Protein 3T90 (pdb70)

Foldseek 3Di:
DDKDKDFDDLVLVVQCPLVQLVVVHDDPDQDSVNSVVVVVVQVVCPLQKTKMFMADPVSRHTFWIKIWGWDFDPPPVRAIEIEIDSTGGHPVCPPVCVSLVRVVVSVVSCVVVRHPYYDYDDDPVCQVVVVVSVDDDDDHDDDDDPD

Secondary structure (DSSP, 8-state):
--EEEEE--GGGGGTTHHHHHTTTS------HHHHHHHHHHHHTTGGGEEEEEEEETTTTEEEEEEEEEEEE-SHHHH-EEEEEEEEEE-GGGTTSSHHHHHHHHHHHHHHHTT-SEEE----GGGHHHHHTTT-------------

CATH classification: 3.40.630.30

B-factor: mean 16.89, std 9.44, range [5.67, 59.06]

Sequence (147 aa):
ETFKIRKLEISDKRKGFIELLGQLTVVTGSVTDEEFDRRFEEEIRSYGDDHVICVIEEETSGKIAATGSSVMIEKKFLRNCGKAGHIEDVVVDSSRFRGKQQLGKKVVEFLMDHCKSSMGCYKVILDCSVENKVFYEKCGMSNKSIQMSKYFD

GO terms:
  GO:0005789 endoplasmic reticulum membrane (C, EXP)
  GO:0005783 endoplasmic reticulum (C, IDA)
  GO:0004343 glucosamine 6-phosphate N-acetyltransferase activity (F, IDA)
  GO:0006044 N-acetylglucosamine metabolic process (P, IDA)

Organism: Arabidopsis thaliana (NCBI:txid3702)

InterPro domains:
  IPR000182 GNAT domain [PF00583] (34-137)
  IPR000182 GNAT domain [PS51186] (5-149)
  IPR016181 Acyl-CoA N-acyltransferase [SSF55729] (2-149)
  IPR039143 Glucosamine 6-phosphate N-acetyltransferase-like [PTHR13355] (3-148)

Radius of gyration: 15.6 Å; Cα contacts (8 Å, |Δi|>4): 222; chains: 1; bounding box: 43×35×40 Å

Nearest PDB structures (foldseek):
  3t90-assembly1_A-2  TM=1.007E+00  e=2.249E-31  Arabidopsis thaliana
  4ag9-assembly1_B  TM=9.670E-01  e=2.121E-16  Caenorhabditis elegans
  2o28-assembly1_B  TM=9.529E-01  e=1.870E-16  Homo sapiens
  1i21-assembly1_B  TM=9.342E-01  e=1.648E-16  Saccharomyces cerevisiae
  3fb3-assembly1_A  TM=9.521E-01  e=2.731E-16  Trypanosoma brucei

Structure (mmCIF, N/CA/C/O backbone):
data_3T90
#
_entry.id   3T90
#
_cell.length_a   68.520
_cell.length_b   47.174
_cell.length_c   42.223
_cell.angle_alpha   90.00
_cell.angle_beta   100.74
_cell.angle_gamma   90.00
#
_symmetry.space_group_name_H-M   'C 1 2 1'
#
loop_
_entity.id
_entity.type
_entity.pdbx_description
1 polymer 'Glucose-6-phosphate acetyltransferase 1'
2 non-polymer '4-(2-HYDROXYETHYL)-1-PIPERAZINE ETHANESULFONIC ACID'
3 non-polymer 'SODIUM ION'
4 water water
#
loop_
_atom_site.group_PDB
_atom_site.id
_atom_site.type_symbol
_atom_site.label_atom_id
_atom_site.label_alt_id
_atom_site.label_comp_id
_atom_site.label_asym_id
_atom_site.label_entity_id
_atom_site.label_seq_id
_atom_site.pdbx_PDB_ins_code
_atom_site.Cartn_x
_atom_site.Cartn_y
_atom_site.Cartn_z
_atom_site.occupancy
_atom_site.B_iso_or_equiv
_atom_site.auth_seq_id
_atom_site.auth_comp_id
_atom_site.auth_asym_id
_atom_site.auth_atom_id
_atom_site.pdbx_PDB_model_num
ATOM 1 N N . GLU A 1 3 ? 9.060 -4.235 -6.811 1.00 31.08 3 GLU A N 1
ATOM 2 C CA . GLU A 1 3 ? 9.843 -3.602 -5.708 1.00 30.99 3 GLU A CA 1
ATOM 3 C C . GLU A 1 3 ? 11.221 -3.119 -6.139 1.00 29.33 3 GLU A C 1
ATOM 4 O O . GLU A 1 3 ? 11.940 -3.829 -6.834 1.00 31.06 3 GLU A O 1
ATOM 10 N N . THR A 1 4 ? 11.599 -1.935 -5.645 1.00 26.74 4 THR A N 1
ATOM 11 C CA . THR A 1 4 ? 12.805 -1.214 -5.963 1.00 27.44 4 THR A CA 1
ATOM 12 C C . THR A 1 4 ? 13.340 -0.672 -4.635 1.00 24.00 4 THR A C 1
ATOM 13 O O . THR A 1 4 ? 12.542 -0.264 -3.815 1.00 23.30 4 THR A O 1
ATOM 17 N N . PHE A 1 5 ? 14.658 -0.693 -4.480 1.00 21.88 5 PHE A N 1
ATOM 18 C CA . PHE A 1 5 ? 15.325 -0.413 -3.173 1.00 21.40 5 PHE A CA 1
ATOM 19 C C . PHE A 1 5 ? 16.340 0.697 -3.324 1.00 22.81 5 PHE A C 1
ATOM 20 O O . PHE A 1 5 ? 17.182 0.695 -4.255 1.00 26.00 5 PHE A O 1
ATOM 28 N N . LYS A 1 6 ? 16.270 1.669 -2.417 1.00 19.94 6 LYS A N 1
ATOM 29 C CA . LYS A 1 6 ? 17.220 2.771 -2.389 1.00 19.31 6 LYS A CA 1
ATOM 30 C C . LYS A 1 6 ? 17.983 2.779 -1.055 1.00 17.90 6 LYS A C 1
ATOM 31 O O . LYS A 1 6 ? 17.344 2.894 0.037 1.00 15.60 6 LYS A O 1
ATOM 37 N N . ILE A 1 7 ? 19.310 2.680 -1.145 1.00 15.95 7 ILE A N 1
ATOM 38 C CA . ILE A 1 7 ? 20.150 2.708 0.055 1.00 15.54 7 ILE A CA 1
ATOM 39 C C . ILE A 1 7 ? 20.635 4.138 0.337 1.00 15.67 7 ILE A C 1
ATOM 40 O O . ILE A 1 7 ? 21.022 4.865 -0.589 1.00 17.36 7 ILE A O 1
ATOM 45 N N . ARG A 1 8 ? 20.601 4.566 1.605 1.00 12.73 8 ARG A N 1
ATOM 46 C CA . ARG A 1 8 ? 20.956 5.952 2.005 1.00 12.40 8 ARG A CA 1
ATOM 47 C C . ARG A 1 8 ? 21.109 6.034 3.550 1.00 12.98 8 ARG A C 1
ATOM 48 O O . ARG A 1 8 ? 21.094 4.996 4.232 1.00 13.04 8 ARG A O 1
ATOM 56 N N . LYS A 1 9 ? 21.315 7.222 4.096 1.00 12.37 9 LYS A N 1
ATOM 57 C CA . LYS A 1 9 ? 21.301 7.359 5.559 1.00 12.21 9 LYS A CA 1
ATOM 58 C C . LYS A 1 9 ? 19.961 7.680 6.076 1.00 10.32 9 LYS A C 1
ATOM 59 O O . LYS A 1 9 ? 19.064 8.195 5.362 1.00 12.08 9 LYS A O 1
ATOM 65 N N . LEU A 1 10 ? 19.725 7.375 7.356 1.00 8.73 10 LEU A N 1
ATOM 66 C CA . LEU A 1 10 ? 18.499 7.786 8.020 1.00 8.59 10 LEU A CA 1
ATOM 67 C C . LEU A 1 10 ? 18.273 9.299 7.922 1.00 8.83 10 LEU A C 1
ATOM 68 O O . LEU A 1 10 ? 19.193 10.103 8.100 1.00 9.52 10 LEU A O 1
ATOM 73 N N . GLU A 1 11 ? 17.003 9.691 7.661 1.00 9.27 11 GLU A N 1
ATOM 74 C CA . GLU A 1 11 ? 16.637 11.084 7.622 1.00 10.59 11 GLU A CA 1
ATOM 75 C C . GLU A 1 11 ? 15.538 11.371 8.621 1.00 9.84 11 GLU A C 1
ATOM 76 O O . GLU A 1 11 ? 14.809 10.432 9.061 1.00 11.26 11 GLU A O 1
ATOM 82 N N . ILE A 1 12 ? 15.343 12.654 8.945 1.00 11.81 12 ILE A N 1
ATOM 83 C CA . ILE A 1 12 ? 14.366 12.958 10.039 1.00 12.36 12 ILE A CA 1
ATOM 84 C C . ILE A 1 12 ? 12.939 12.579 9.639 1.00 12.60 12 ILE A C 1
ATOM 85 O O . ILE A 1 12 ? 12.144 12.151 10.502 1.00 13.64 12 ILE A O 1
ATOM 90 N N . SER A 1 13 ? 12.646 12.546 8.345 1.00 12.41 13 SER A N 1
ATOM 91 C CA . SER A 1 13 ? 11.311 12.158 7.868 1.00 10.86 13 SER A CA 1
ATOM 92 C C . SER A 1 13 ? 11.053 10.699 7.946 1.00 11.77 13 SER A C 1
ATOM 93 O O . SER A 1 13 ? 9.938 10.269 7.645 1.00 13.59 13 SER A O 1
ATOM 96 N N . ASP A 1 14 ? 12.095 9.876 8.208 1.00 10.99 14 ASP A N 1
ATOM 97 C CA . ASP A 1 14 ? 11.880 8.454 8.264 1.00 10.77 14 ASP A CA 1
ATOM 98 C C . ASP A 1 14 ? 11.007 8.010 9.444 1.00 10.60 14 ASP A C 1
ATOM 99 O O . ASP A 1 14 ? 10.586 6.828 9.383 1.00 12.70 14 ASP A O 1
ATOM 104 N N . LYS A 1 15 ? 10.723 8.909 10.374 1.00 12.12 15 LYS A N 1
ATOM 105 C CA . LYS A 1 15 ? 9.751 8.555 11.406 1.00 11.99 15 LYS A CA 1
ATOM 106 C C . LYS A 1 15 ? 8.369 8.242 10.793 1.00 13.08 15 LYS A C 1
ATOM 107 O O . LYS A 1 15 ? 7.619 7.474 11.421 1.00 14.79 15 LYS A O 1
ATOM 113 N N . ARG A 1 16 ? 8.065 8.729 9.588 1.00 12.34 16 ARG A N 1
ATOM 114 C CA . ARG A 1 16 ? 6.784 8.376 9.014 1.00 12.74 16 ARG A CA 1
ATOM 115 C C . ARG A 1 16 ? 6.880 7.205 8.018 1.00 13.73 16 ARG A C 1
ATOM 116 O O . ARG A 1 16 ? 5.857 6.857 7.362 1.00 15.56 16 ARG A O 1
ATOM 124 N N . LYS A 1 17 ? 8.057 6.526 7.920 1.00 12.26 17 LYS A N 1
ATOM 125 C CA . LYS A 1 17 ? 8.264 5.491 6.927 1.00 10.37 17 LYS A CA 1
ATOM 126 C C . LYS A 1 17 ? 8.504 4.133 7.566 1.00 11.18 17 LYS A C 1
ATOM 127 O O . LYS A 1 17 ? 9.132 3.266 6.967 1.00 12.49 17 LYS A O 1
ATOM 133 N N . GLY A 1 18 ? 8.022 3.935 8.770 1.00 10.60 18 GLY A N 1
ATOM 134 C CA . GLY A 1 18 ? 8.106 2.606 9.377 1.00 10.56 18 GLY A CA 1
ATOM 135 C C . GLY A 1 18 ? 9.473 2.195 9.898 1.00 10.32 18 GLY A C 1
ATOM 136 O O . GLY A 1 18 ? 9.705 0.964 10.081 1.00 10.47 18 GLY A O 1
ATOM 137 N N . PHE A 1 19 ? 10.308 3.195 10.154 1.00 10.42 19 PHE A N 1
ATOM 138 C CA . PHE A 1 19 ? 11.653 2.909 10.790 1.00 8.27 19 PHE A CA 1
ATOM 139 C C . PHE A 1 19 ? 11.553 2.248 12.169 1.00 8.48 19 PHE A C 1
ATOM 140 O O . PHE A 1 19 ? 12.168 1.191 12.387 1.00 7.31 19 PHE A O 1
ATOM 148 N N . ILE A 1 20 ? 10.812 2.824 13.098 1.00 8.21 20 ILE A N 1
ATOM 149 C CA . ILE A 1 20 ? 10.722 2.259 14.423 1.00 8.68 20 ILE A CA 1
ATOM 150 C C . ILE A 1 20 ? 9.985 0.903 14.351 1.00 9.41 20 ILE A C 1
ATOM 151 O O . ILE A 1 20 ? 10.438 -0.089 14.962 1.00 9.88 20 ILE A O 1
ATOM 156 N N . GLU A 1 21 ? 8.953 0.822 13.512 1.00 11.16 21 GLU A N 1
ATOM 157 C CA . GLU A 1 21 ? 8.264 -0.473 13.302 1.00 10.51 21 GLU A CA 1
ATOM 158 C C . GLU A 1 21 ? 9.233 -1.567 12.843 1.00 9.54 21 GLU A C 1
ATOM 159 O O . GLU A 1 21 ? 9.135 -2.705 13.350 1.00 11.58 21 GLU A O 1
ATOM 165 N N . LEU A 1 22 ? 10.167 -1.256 11.945 1.00 8.84 22 LEU A N 1
ATOM 166 C CA . LEU A 1 22 ? 11.113 -2.256 11.465 1.00 7.85 22 LEU A CA 1
ATOM 167 C C . LEU A 1 22 ? 12.059 -2.640 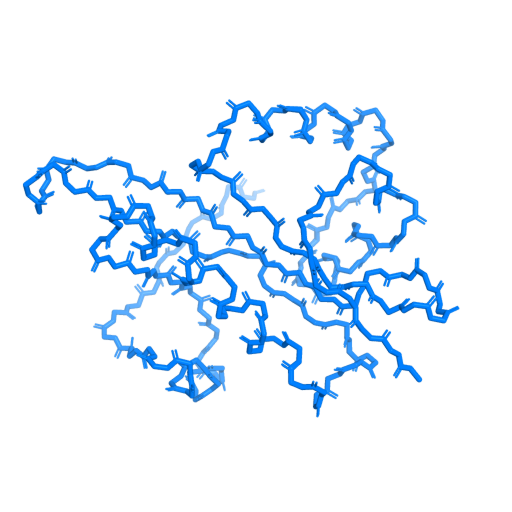12.601 1.00 7.52 22 LEU A C 1
ATOM 168 O O . LEU A 1 22 ? 12.363 -3.856 12.757 1.00 8.78 22 LEU A O 1
ATOM 173 N N . LEU A 1 23 ? 12.536 -1.640 13.382 1.00 8.41 23 LEU A N 1
ATOM 174 C CA . LEU A 1 23 ? 13.386 -2.004 14.541 1.00 8.67 23 LEU A CA 1
ATOM 175 C C . LEU A 1 23 ? 12.693 -3.009 15.477 1.00 8.31 23 LEU A C 1
ATOM 176 O O . LEU A 1 23 ? 13.378 -3.800 16.110 1.00 9.83 23 LEU A O 1
ATOM 181 N N . GLY A 1 24 ? 11.371 -2.926 15.570 1.00 8.19 24 GLY A N 1
ATOM 182 C CA . GLY A 1 24 ? 10.589 -3.822 16.416 1.00 8.14 24 GLY A CA 1
ATOM 183 C C . GLY A 1 24 ? 10.690 -5.291 15.962 1.00 11.92 24 GLY A C 1
ATOM 184 O O . GLY A 1 24 ? 10.376 -6.164 16.757 1.00 11.87 24 GLY A O 1
ATOM 185 N N . GLN A 1 25 ? 11.144 -5.563 14.758 1.00 9.70 25 GLN A N 1
ATOM 186 C CA . GLN A 1 25 ? 11.422 -6.949 14.300 1.00 10.05 25 GLN A CA 1
ATOM 187 C C . GLN A 1 25 ? 12.750 -7.482 14.849 1.00 11.89 25 GLN A C 1
ATOM 188 O O . GLN A 1 25 ? 12.994 -8.703 14.795 1.00 13.54 25 GLN A O 1
ATOM 194 N N . LEU A 1 26 ? 13.572 -6.593 15.398 1.00 10.07 26 LEU A N 1
ATOM 195 C CA . LEU A 1 26 ? 14.825 -7.002 16.110 1.00 9.23 26 LEU A CA 1
ATOM 196 C C . LEU A 1 26 ? 14.522 -7.106 17.585 1.00 9.48 26 LEU A C 1
ATOM 197 O O . LEU A 1 26 ? 14.767 -8.208 18.158 1.00 9.29 26 LEU A O 1
ATOM 202 N N . THR A 1 27 ? 14.141 -6.006 18.259 1.00 9.34 27 THR A N 1
ATOM 203 C CA . THR A 1 27 ? 13.762 -6.171 19.682 1.00 9.50 27 THR A CA 1
ATOM 204 C C . THR A 1 27 ? 12.798 -5.048 20.056 1.00 8.98 27 THR A C 1
ATOM 205 O O . THR A 1 27 ? 12.371 -4.249 19.194 1.00 10.40 27 THR A O 1
ATOM 209 N N A VAL A 1 28 ? 12.450 -4.994 21.328 0.61 9.62 28 VAL A N 1
ATOM 210 N N B VAL A 1 28 ? 12.416 -5.008 21.319 0.39 9.57 28 VAL A N 1
ATOM 211 C CA A VAL A 1 28 ? 11.463 -4.073 21.862 0.61 9.19 28 VAL A CA 1
ATOM 212 C CA B VAL A 1 28 ? 11.387 -4.102 21.773 0.39 9.09 28 VAL A CA 1
ATOM 213 C C A VAL A 1 28 ? 11.890 -2.635 21.528 0.61 7.65 28 VAL A C 1
ATOM 214 C C B VAL A 1 28 ? 11.834 -2.649 21.583 0.39 8.53 28 VAL A C 1
ATOM 215 O O A VAL A 1 28 ? 13.035 -2.236 21.788 0.61 9.60 28 VAL A O 1
ATOM 216 O O B VAL A 1 28 ? 12.937 -2.258 21.980 0.39 9.67 28 VAL A O 1
ATOM 223 N N . THR A 1 29 ? 10.940 -1.869 20.986 1.00 9.50 29 THR A N 1
ATOM 224 C CA . THR A 1 29 ? 11.162 -0.433 20.804 1.00 9.20 29 THR A CA 1
ATOM 225 C C . THR A 1 29 ? 10.398 0.424 21.775 1.00 11.42 29 THR A C 1
ATOM 226 O O . THR A 1 29 ? 10.827 1.561 22.085 1.00 11.82 29 THR A O 1
ATOM 230 N N . GLY A 1 30 ? 9.275 -0.071 22.234 1.00 11.81 30 GLY A N 1
ATOM 231 C CA . GLY A 1 30 ? 8.266 0.829 22.832 1.00 12.85 30 GLY A CA 1
ATOM 232 C C . GLY A 1 30 ? 7.602 1.688 21.736 1.00 13.43 30 GLY A C 1
ATOM 233 O O . GLY A 1 30 ? 7.912 1.674 20.554 1.00 14.51 30 GLY A O 1
ATOM 234 N N . SER A 1 31 ? 6.686 2.554 22.164 1.00 14.60 31 SER A N 1
ATOM 235 C CA . SER A 1 31 ? 5.920 3.350 21.172 1.00 15.17 31 SER A CA 1
ATOM 236 C C . SER A 1 31 ? 6.543 4.753 21.107 1.00 15.70 31 SER A C 1
ATOM 237 O O . SER A 1 31 ? 6.056 5.736 21.720 1.00 17.30 31 SER A O 1
ATOM 240 N N . VAL A 1 32 ? 7.630 4.892 20.336 1.00 12.10 32 VAL A N 1
ATOM 241 C CA . VAL A 1 32 ? 8.490 6.088 20.310 1.00 12.29 32 VAL A CA 1
ATOM 242 C C . VAL A 1 32 ? 7.719 7.261 19.650 1.00 12.32 32 VAL A C 1
ATOM 243 O O . VAL A 1 32 ? 7.263 7.192 18.529 1.00 12.96 32 VAL A O 1
ATOM 247 N N . THR A 1 33 ? 7.585 8.333 20.366 1.00 9.82 33 THR A N 1
ATOM 248 C CA . THR A 1 33 ? 6.870 9.497 19.881 1.00 10.08 33 THR A CA 1
ATOM 249 C C . THR A 1 33 ? 7.685 10.252 18.837 1.00 9.31 33 THR A C 1
ATOM 250 O O . THR A 1 33 ? 8.914 10.106 18.769 1.00 11.10 33 THR A O 1
ATOM 254 N N . ASP A 1 34 ? 7.030 11.090 18.077 1.00 8.95 34 ASP A N 1
ATOM 255 C CA . ASP A 1 34 ? 7.754 11.959 17.120 1.00 8.48 34 ASP A CA 1
ATOM 256 C C . ASP A 1 34 ? 8.721 12.868 17.852 1.00 10.21 34 ASP A C 1
ATOM 257 O O . ASP A 1 34 ? 9.861 13.114 17.370 1.00 8.73 34 ASP A O 1
ATOM 262 N N . GLU A 1 35 ? 8.340 13.358 19.058 1.00 9.81 35 GLU A N 1
ATOM 263 C CA . GLU A 1 35 ? 9.211 14.266 19.839 1.00 8.79 35 GLU A CA 1
ATOM 264 C C . GLU A 1 35 ? 10.481 13.539 20.199 1.00 8.83 35 GLU A C 1
ATOM 265 O O . GLU A 1 35 ? 11.567 14.091 20.120 1.00 9.28 35 GLU A O 1
ATOM 271 N N . GLU A 1 36 ? 10.340 12.319 20.717 1.00 8.66 36 GLU A N 1
ATOM 272 C CA . GLU A 1 36 ? 11.467 11.523 21.135 1.00 8.75 36 GLU A CA 1
ATOM 273 C C . GLU A 1 36 ? 12.324 11.074 19.947 1.00 9.64 36 GLU A C 1
ATOM 274 O O . GLU A 1 36 ? 13.552 11.155 20.015 1.00 8.90 36 GLU A O 1
ATOM 280 N N . PHE A 1 37 ? 11.676 10.741 18.819 1.00 8.87 37 PHE A N 1
ATOM 281 C CA . PHE A 1 37 ? 12.392 10.365 17.602 1.00 7.25 37 PHE A CA 1
ATOM 282 C C . PHE A 1 37 ? 13.297 11.545 17.216 1.00 7.95 37 PHE A C 1
ATOM 283 O O . PHE A 1 37 ? 14.511 11.355 16.977 1.00 8.48 37 PHE A O 1
ATOM 291 N N . ASP A 1 38 ? 12.741 12.750 17.181 1.00 7.89 38 ASP A N 1
ATOM 292 C CA . ASP A 1 38 ? 13.558 13.880 16.717 1.00 8.18 38 ASP A CA 1
ATOM 293 C C . ASP A 1 38 ? 14.653 14.190 17.684 1.00 9.13 38 ASP A C 1
ATOM 294 O O . ASP A 1 38 ? 15.769 14.573 17.230 1.00 9.99 38 ASP A O 1
ATOM 299 N N . ARG A 1 39 ? 14.388 14.025 18.999 1.00 8.57 39 ARG A N 1
ATOM 300 C CA . ARG A 1 39 ? 15.396 14.331 20.008 1.00 8.03 39 ARG A CA 1
ATOM 301 C C . ARG A 1 39 ? 16.566 13.398 19.754 1.00 9.18 39 ARG A C 1
ATOM 302 O O . ARG A 1 39 ? 17.729 13.865 19.752 1.00 9.69 39 ARG A O 1
ATOM 310 N N . ARG A 1 40 ? 16.295 12.095 19.618 1.00 9.53 40 ARG A N 1
ATOM 311 C CA . ARG A 1 40 ? 17.377 11.117 19.544 1.00 9.07 40 ARG A CA 1
ATOM 312 C C . ARG A 1 40 ? 18.037 11.186 18.174 1.00 10.76 40 ARG A C 1
ATOM 313 O O . ARG A 1 40 ? 19.260 11.039 18.067 1.00 10.30 40 ARG A O 1
ATOM 321 N N . PHE A 1 41 ? 17.281 11.500 17.101 1.00 7.94 41 PHE A N 1
ATOM 322 C CA . PHE A 1 41 ? 17.905 11.731 15.778 1.00 8.06 41 PHE A CA 1
ATOM 323 C C . PHE A 1 41 ? 18.917 12.850 15.865 1.00 9.73 41 PHE A C 1
ATOM 324 O O . PHE A 1 41 ? 20.049 12.705 15.376 1.00 12.39 41 PHE A O 1
ATOM 332 N N . GLU A 1 42 ? 18.587 13.960 16.542 1.00 10.14 42 GLU A N 1
ATOM 333 C CA A GLU A 1 42 ? 19.527 15.095 16.680 0.42 11.16 42 GLU A CA 1
ATOM 334 C CA B GLU A 1 42 ? 19.574 15.032 16.552 0.58 10.88 42 GLU A CA 1
ATOM 335 C C . GLU A 1 42 ? 20.758 14.704 17.455 1.00 11.78 42 GLU A C 1
ATOM 336 O O . GLU A 1 42 ? 21.928 15.153 17.096 1.00 13.25 42 GLU A O 1
ATOM 347 N N . GLU A 1 43 ? 20.557 13.948 18.535 1.00 11.96 43 GLU A N 1
ATOM 348 C CA . GLU A 1 43 ? 21.680 13.551 19.414 1.00 12.65 43 GLU A CA 1
ATOM 349 C C . GLU A 1 43 ? 22.612 12.651 18.667 1.00 14.77 43 GLU A C 1
ATOM 350 O O . GLU A 1 43 ? 23.815 12.805 18.861 1.00 18.57 43 GLU A O 1
ATOM 356 N N . ILE A 1 44 ? 22.120 11.761 17.790 1.00 13.54 44 ILE A N 1
ATOM 357 C CA . ILE A 1 44 ? 23.003 10.898 16.993 1.00 13.68 44 ILE A CA 1
ATOM 358 C C . ILE A 1 44 ? 23.635 11.682 15.876 1.00 14.35 44 ILE A C 1
ATOM 359 O O . ILE A 1 44 ? 24.852 11.521 15.614 1.00 14.51 44 ILE A O 1
ATOM 364 N N . ARG A 1 45 ? 22.891 12.603 15.237 1.00 15.36 45 ARG A N 1
ATOM 365 C CA . ARG A 1 45 ? 23.431 13.416 14.127 1.00 16.69 45 ARG A CA 1
ATOM 366 C C . ARG A 1 45 ? 24.639 14.236 14.647 1.00 18.55 45 ARG A C 1
ATOM 367 O O . ARG A 1 45 ? 25.581 14.542 13.852 1.00 19.11 45 ARG A O 1
ATOM 375 N N . SER A 1 46 ? 24.627 14.573 15.948 1.00 18.99 46 SER A N 1
ATOM 376 C CA . SER A 1 46 ? 25.647 15.425 16.528 1.00 20.29 46 SER A CA 1
ATOM 377 C C . SER A 1 46 ? 27.000 14.756 16.452 1.00 20.06 46 SER A C 1
ATOM 378 O O . SER A 1 46 ? 28.020 15.454 16.444 1.00 22.56 46 SER A O 1
ATOM 381 N N . TYR A 1 47 ? 27.047 13.426 16.303 1.00 17.77 47 TYR A N 1
ATOM 382 C CA . TYR A 1 47 ? 28.330 12.690 16.261 1.00 20.13 47 TYR A CA 1
ATOM 383 C C . TYR A 1 47 ? 28.898 12.658 14.896 1.00 18.21 47 TYR A C 1
ATOM 384 O O . TYR A 1 47 ? 30.019 12.090 14.715 1.00 16.93 47 TYR A O 1
ATOM 393 N N . GLY A 1 48 ? 28.162 13.146 13.912 1.00 16.68 48 GLY A N 1
ATOM 394 C CA . GLY A 1 48 ? 28.724 13.226 12.587 1.00 18.64 48 GLY A CA 1
ATOM 395 C C . GLY A 1 48 ? 29.107 11.886 12.048 1.00 18.59 48 GLY A C 1
ATOM 396 O O . GLY A 1 48 ? 28.388 10.899 12.206 1.00 17.11 48 GLY A O 1
ATOM 397 N N . ASP A 1 49 ? 30.263 11.862 11.406 1.00 18.39 49 ASP A N 1
ATOM 398 C CA . ASP A 1 49 ? 30.708 10.637 10.808 1.00 15.56 49 ASP A CA 1
ATOM 399 C C . ASP A 1 49 ? 31.083 9.498 11.791 1.00 14.79 49 ASP A C 1
ATOM 400 O O . ASP A 1 49 ? 31.317 8.380 11.373 1.00 13.72 49 ASP A O 1
ATOM 405 N N . ASP A 1 50 ? 31.137 9.791 13.059 1.00 11.49 50 ASP A N 1
ATOM 406 C CA . ASP A 1 50 ? 31.427 8.769 14.076 1.00 12.08 50 ASP A CA 1
ATOM 407 C C . ASP A 1 50 ? 30.173 7.943 14.447 1.00 10.03 50 ASP A C 1
ATOM 408 O O . ASP A 1 50 ? 30.263 7.006 15.224 1.00 10.38 50 ASP A O 1
ATOM 413 N N . HIS A 1 51 ? 28.993 8.293 13.893 1.00 10.28 51 HIS A N 1
ATOM 414 C CA . HIS A 1 51 ? 27.761 7.456 14.239 1.00 12.53 51 HIS A CA 1
ATOM 415 C C . HIS A 1 51 ? 26.783 7.592 13.072 1.00 15.08 51 HIS A C 1
ATOM 416 O O . HIS A 1 51 ? 26.053 8.647 13.109 1.00 16.37 51 HIS A O 1
ATOM 423 N N . VAL A 1 52 ? 26.744 6.563 12.181 1.00 13.42 52 VAL A N 1
ATOM 424 C CA . VAL A 1 52 ? 26.008 6.489 10.869 1.00 12.94 52 VAL A CA 1
ATOM 425 C C . VAL A 1 52 ? 24.880 5.413 10.973 1.00 11.04 52 VAL A C 1
ATOM 426 O O . VAL A 1 52 ? 25.078 4.361 11.557 1.00 12.22 52 VAL A O 1
ATOM 430 N N . ILE A 1 53 ? 23.659 5.793 10.600 1.00 8.89 53 ILE A N 1
ATOM 431 C CA . ILE A 1 53 ? 22.610 4.843 10.451 1.00 8.20 53 ILE A CA 1
ATOM 432 C C . ILE A 1 53 ? 22.249 4.701 8.974 1.00 10.10 53 ILE A C 1
ATOM 433 O O . ILE A 1 53 ? 21.895 5.733 8.344 1.00 10.25 53 ILE A O 1
ATOM 438 N N . CYS A 1 54 ? 22.335 3.492 8.409 1.00 8.92 54 CYS A N 1
ATOM 439 C CA . CYS A 1 54 ? 22.000 3.231 7.005 1.00 10.02 54 CYS A CA 1
ATOM 440 C C . CYS A 1 54 ? 20.562 2.700 7.001 1.00 10.40 54 CYS A C 1
ATOM 441 O O . CYS A 1 54 ? 20.171 1.881 7.863 1.00 12.22 54 CYS A O 1
ATOM 444 N N . VAL A 1 55 ? 19.788 3.158 6.014 1.00 8.88 55 VAL A N 1
ATOM 445 C CA . VAL A 1 55 ? 18.477 2.553 5.706 1.00 9.95 55 VAL A CA 1
ATOM 446 C C . VAL A 1 55 ? 18.348 2.230 4.250 1.00 9.70 55 VAL A C 1
ATOM 447 O O . VAL A 1 55 ? 18.980 2.912 3.386 1.00 10.62 55 VAL A O 1
ATOM 451 N N . ILE A 1 56 ? 17.545 1.220 3.968 1.00 10.74 56 ILE A N 1
ATOM 452 C CA . ILE A 1 56 ? 17.156 0.951 2.616 1.00 10.96 56 ILE A CA 1
ATOM 453 C C . ILE A 1 56 ? 15.656 1.131 2.576 1.00 10.84 56 ILE A C 1
ATOM 454 O O . ILE A 1 56 ? 14.924 0.430 3.301 1.00 10.20 56 ILE A O 1
ATOM 459 N N . GLU A 1 57 ? 15.184 2.024 1.675 1.00 12.59 57 GLU A N 1
ATOM 460 C CA . GLU A 1 57 ? 13.777 2.240 1.484 1.00 14.74 57 GLU A CA 1
ATOM 461 C C . GLU A 1 57 ? 13.282 1.437 0.306 1.00 13.17 57 GLU A C 1
ATOM 462 O O . GLU A 1 57 ? 13.959 1.445 -0.728 1.00 16.04 57 GLU A O 1
ATOM 468 N N . GLU A 1 58 ? 12.137 0.781 0.486 1.00 14.41 58 GLU A N 1
ATOM 469 C CA . GLU A 1 58 ? 11.473 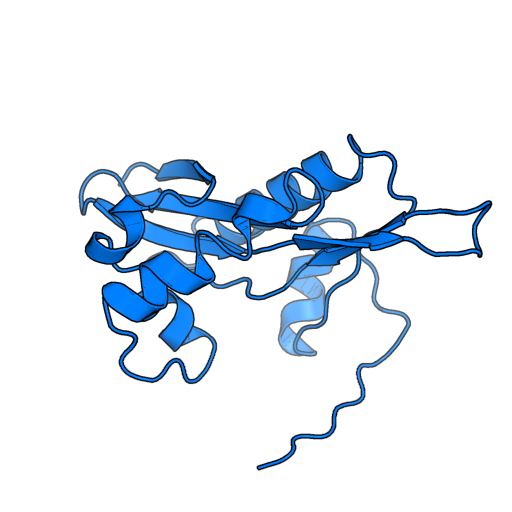0.156 -0.720 1.00 16.73 58 GLU A CA 1
ATOM 470 C C . GLU A 1 58 ? 10.505 1.241 -1.228 1.00 17.45 58 GLU A C 1
ATOM 471 O O . GLU A 1 58 ? 9.582 1.708 -0.543 1.00 17.16 58 GLU A O 1
ATOM 477 N N . GLU A 1 59 ? 10.740 1.558 -2.488 1.00 22.16 59 GLU A N 1
ATOM 478 C CA . GLU A 1 59 ? 10.160 2.725 -3.141 1.00 23.93 59 GLU A CA 1
ATOM 479 C C . GLU A 1 59 ? 8.647 2.666 -3.343 1.00 23.77 59 GLU A C 1
ATOM 480 O O . GLU A 1 59 ? 7.970 3.650 -3.099 1.00 22.08 59 GLU A O 1
ATOM 486 N N . THR A 1 60 ? 8.122 1.513 -3.761 1.00 24.56 60 THR A N 1
ATOM 487 C CA . THR A 1 60 ? 6.703 1.410 -4.040 1.00 25.80 60 THR A CA 1
ATOM 488 C C . THR A 1 60 ? 5.848 1.613 -2.811 1.00 25.60 60 THR A C 1
ATOM 489 O O . THR A 1 60 ? 4.820 2.320 -2.872 1.00 27.35 60 THR A O 1
ATOM 493 N N . SER A 1 61 ? 6.250 1.022 -1.673 1.00 21.61 61 SER A N 1
ATOM 494 C CA . SER A 1 61 ? 5.569 1.131 -0.426 1.00 21.37 61 SER A CA 1
ATOM 495 C C . SER A 1 61 ? 5.993 2.419 0.289 1.00 21.05 61 SER A C 1
ATOM 496 O O . SER A 1 61 ? 5.262 2.984 1.052 1.00 21.18 61 SER A O 1
ATOM 499 N N . GLY A 1 62 ? 7.187 2.912 -0.025 1.00 19.98 62 GLY A N 1
ATOM 500 C CA . GLY A 1 62 ? 7.750 4.042 0.727 1.00 19.98 62 GLY A CA 1
ATOM 501 C C . GLY A 1 62 ? 8.018 3.756 2.220 1.00 19.76 62 GLY A C 1
ATOM 502 O O 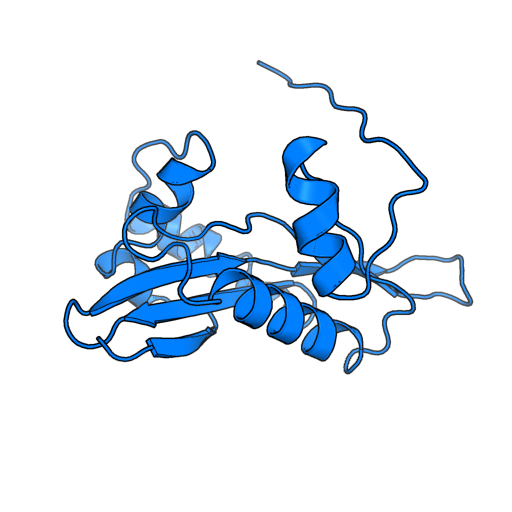. GLY A 1 62 ? 7.894 4.660 3.045 1.00 21.35 62 GLY A O 1
ATOM 503 N N . LYS A 1 63 ? 8.327 2.496 2.555 1.00 17.59 63 LYS A N 1
ATOM 504 C CA . LYS A 1 63 ? 8.659 2.104 3.938 1.00 15.94 63 LYS A CA 1
ATOM 505 C C . LYS A 1 63 ? 10.123 1.668 3.961 1.00 13.68 63 LYS A C 1
ATOM 506 O O . LYS A 1 63 ? 10.707 1.230 2.948 1.00 13.63 63 LYS A O 1
ATOM 512 N N . ILE A 1 64 ? 10.705 1.755 5.139 1.00 11.42 64 ILE A N 1
ATOM 513 C CA . ILE A 1 64 ? 12.061 1.254 5.314 1.00 11.21 64 ILE A CA 1
ATOM 514 C C . ILE A 1 64 ? 12.021 -0.288 5.343 1.00 10.76 64 ILE A C 1
ATOM 515 O O . ILE A 1 64 ? 11.273 -0.909 6.120 1.00 12.56 64 ILE A O 1
ATOM 520 N N . ALA A 1 65 ? 12.824 -0.869 4.494 1.00 10.35 65 ALA A N 1
ATOM 521 C CA . ALA A 1 65 ? 12.934 -2.311 4.344 1.00 11.22 65 ALA A CA 1
ATOM 522 C C . ALA A 1 65 ? 14.100 -2.974 5.109 1.00 10.21 65 ALA A C 1
ATOM 523 O O . ALA A 1 65 ? 14.087 -4.133 5.409 1.00 11.00 65 ALA A O 1
ATOM 525 N N . ALA A 1 66 ? 15.150 -2.221 5.339 1.00 9.98 66 ALA A N 1
ATOM 526 C CA . ALA A 1 66 ? 16.310 -2.719 6.098 1.00 8.34 66 ALA A CA 1
ATOM 527 C C . ALA A 1 66 ? 17.055 -1.571 6.709 1.00 7.62 66 ALA A C 1
ATOM 528 O O . ALA A 1 66 ? 16.928 -0.406 6.287 1.00 8.98 66 ALA A O 1
ATOM 530 N N . THR A 1 67 ? 17.803 -1.840 7.774 1.00 8.52 67 THR A N 1
ATOM 531 C CA . THR A 1 67 ? 18.553 -0.827 8.491 1.00 7.72 67 THR A CA 1
ATOM 532 C C . THR A 1 67 ? 19.743 -1.465 9.218 1.00 7.45 67 THR A C 1
ATOM 533 O O . THR A 1 67 ? 19.754 -2.673 9.494 1.00 8.37 67 THR A O 1
ATOM 537 N N . GLY A 1 68 ? 20.726 -0.603 9.529 1.00 8.23 68 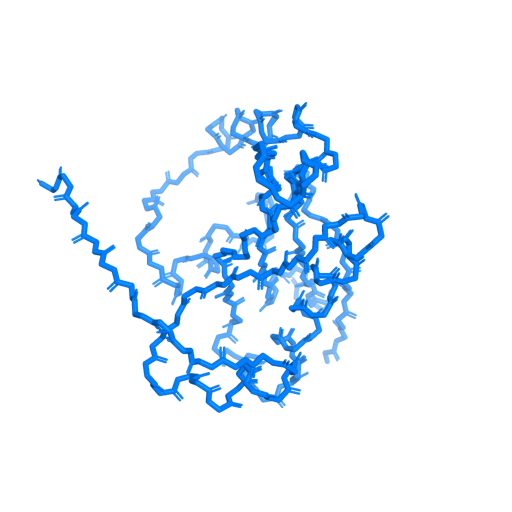GLY A N 1
ATOM 538 C CA . GLY A 1 68 ? 21.858 -1.028 10.365 1.00 8.78 68 GLY A CA 1
ATOM 539 C C . GLY A 1 68 ? 22.604 0.225 10.693 1.00 8.25 68 GLY A C 1
ATOM 540 O O . GLY A 1 68 ? 22.596 1.218 9.976 1.00 9.62 68 GLY A O 1
ATOM 541 N N . SER A 1 69 ? 23.305 0.184 11.818 1.00 6.76 69 SER A N 1
ATOM 542 C CA A SER A 1 69 ? 24.006 1.344 12.374 0.51 7.65 69 SER A CA 1
ATOM 543 C CA B SER A 1 69 ? 24.047 1.388 12.241 0.49 7.19 69 SER A CA 1
ATOM 544 C C . SER A 1 69 ? 25.481 1.055 12.603 1.00 6.93 69 SER A C 1
ATOM 545 O O . SER A 1 69 ? 25.862 -0.117 12.780 1.00 8.39 69 SER A O 1
ATOM 550 N N . VAL A 1 70 ? 26.306 2.091 12.612 1.00 7.93 70 VAL A N 1
ATOM 551 C CA . VAL A 1 70 ? 27.674 1.870 13.177 1.00 7.91 70 VAL A CA 1
ATOM 552 C C . VAL A 1 70 ? 28.130 3.042 14.022 1.00 8.98 70 VAL A C 1
ATOM 553 O O . VAL A 1 70 ? 27.904 4.191 13.661 1.00 9.03 70 VAL A O 1
ATOM 557 N N . MET A 1 71 ? 28.748 2.741 15.146 1.00 6.34 71 MET A N 1
ATOM 558 C CA . MET A 1 71 ? 29.286 3.721 16.042 1.00 7.66 71 MET A CA 1
ATOM 559 C C . MET A 1 71 ? 30.772 3.515 16.105 1.00 8.03 71 MET A C 1
ATOM 560 O O . MET A 1 71 ? 31.222 2.357 16.395 1.00 8.54 71 MET A O 1
ATOM 565 N N . ILE A 1 72 ? 31.533 4.589 15.824 1.00 6.94 72 ILE A N 1
ATOM 566 C CA . ILE A 1 72 ? 32.988 4.502 15.800 1.00 9.28 72 ILE A CA 1
ATOM 567 C C . ILE A 1 72 ? 33.511 4.876 17.165 1.00 8.48 72 ILE A C 1
ATOM 568 O O . ILE A 1 72 ? 33.183 5.938 17.769 1.00 10.27 72 ILE A O 1
ATOM 573 N N . GLU A 1 73 ? 34.329 3.958 17.688 1.00 7.48 73 GLU A N 1
ATOM 574 C CA . GLU A 1 73 ? 34.951 4.077 19.035 1.00 7.04 73 GLU A CA 1
ATOM 575 C C . GLU A 1 73 ? 36.421 4.465 18.855 1.00 7.76 73 GLU A C 1
ATOM 576 O O . GLU A 1 73 ? 37.156 3.689 18.230 1.00 9.08 73 GLU A O 1
ATOM 582 N N . LYS A 1 74 ? 36.823 5.583 19.422 1.00 6.27 74 LYS A N 1
ATOM 583 C CA . LYS A 1 74 ? 38.260 5.920 19.456 1.00 7.03 74 LYS A CA 1
ATOM 584 C C . LYS A 1 74 ? 38.929 5.241 20.615 1.00 9.11 74 LYS A C 1
ATOM 585 O O . LYS A 1 74 ? 38.418 5.260 21.732 1.00 9.00 74 LYS A O 1
ATOM 591 N N . LYS A 1 75 ? 40.118 4.674 20.365 1.00 7.78 75 LYS A N 1
ATOM 592 C CA . LYS A 1 75 ? 40.884 3.934 21.381 1.00 8.26 75 LYS A CA 1
ATOM 593 C C . LYS A 1 75 ? 42.268 4.479 21.539 1.00 8.35 75 LYS A C 1
ATOM 594 O O . LYS A 1 75 ? 42.669 5.366 20.710 1.00 8.03 75 LYS A O 1
ATOM 600 N N . PHE A 1 76 ? 43.036 3.995 22.514 1.00 9.26 76 PHE A N 1
ATOM 601 C CA . PHE A 1 76 ? 44.469 4.275 22.575 1.00 8.81 76 PHE A CA 1
ATOM 602 C C . PHE A 1 76 ? 45.276 3.183 21.927 1.00 9.74 76 PHE A C 1
ATOM 603 O O . PHE A 1 76 ? 46.318 3.439 21.331 1.00 11.79 76 PHE A O 1
ATOM 611 N N . LEU A 1 77 ? 44.824 1.959 22.007 1.00 9.93 77 LEU A N 1
ATOM 612 C CA . LEU A 1 77 ? 45.575 0.859 21.347 1.00 11.82 77 LEU A CA 1
ATOM 613 C C . LEU A 1 77 ? 45.456 0.972 19.818 1.00 9.72 77 LEU A C 1
ATOM 614 O O . LEU A 1 77 ? 44.735 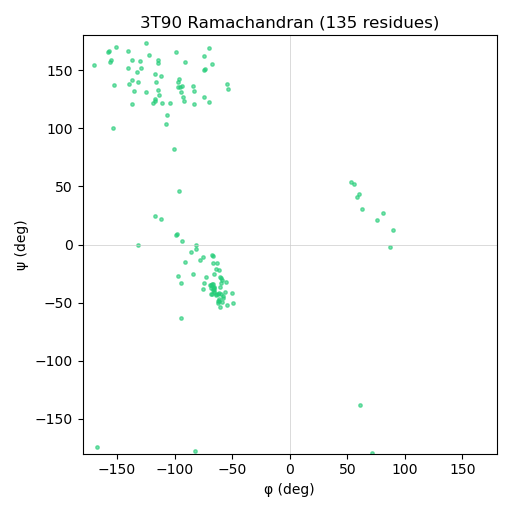1.803 19.214 1.00 11.02 77 LEU A O 1
ATOM 619 N N . ARG A 1 78 ? 46.278 0.176 19.096 1.00 10.02 78 ARG A N 1
ATOM 620 C CA . ARG A 1 78 ? 46.278 0.261 17.655 1.00 11.18 78 ARG A CA 1
ATOM 621 C C . ARG A 1 78 ? 46.658 1.676 17.158 1.00 11.54 78 ARG A C 1
ATOM 622 O O . ARG A 1 78 ? 46.114 2.208 16.248 1.00 13.05 78 ARG A O 1
ATOM 630 N N . ASN A 1 79 ? 47.706 2.244 17.818 1.00 13.01 79 ASN A N 1
ATOM 631 C CA . ASN A 1 79 ? 48.211 3.575 17.449 1.00 14.15 79 ASN A CA 1
ATOM 632 C C . ASN A 1 79 ? 47.128 4.602 17.500 1.00 11.91 79 ASN A C 1
ATOM 633 O O . ASN A 1 79 ? 46.880 5.343 16.577 1.00 13.17 79 ASN A O 1
ATOM 638 N N . CYS A 1 80 ? 46.448 4.628 18.638 1.00 10.41 80 CYS A N 1
ATOM 639 C CA . CYS A 1 80 ? 45.263 5.554 18.779 1.00 9.83 80 CYS A CA 1
ATOM 640 C C . CYS A 1 80 ? 44.290 5.305 17.585 1.00 10.11 80 CYS A C 1
ATOM 641 O O . CYS A 1 80 ? 43.870 6.228 16.841 1.00 12.61 80 CYS A O 1
ATOM 644 N N . GLY A 1 81 ? 43.928 4.023 17.452 1.00 10.48 81 GLY A N 1
ATOM 645 C CA . GLY A 1 81 ? 43.038 3.593 16.380 1.00 9.82 81 GLY A CA 1
ATOM 646 C C . GLY A 1 81 ? 41.569 3.802 16.668 1.00 9.50 81 GLY A C 1
ATOM 647 O O . GLY A 1 81 ? 41.187 4.298 17.707 1.00 10.91 81 GLY A O 1
ATOM 648 N N . LYS A 1 82 ? 40.783 3.346 15.692 1.00 8.23 82 LYS A N 1
ATOM 649 C CA . LYS A 1 82 ? 39.316 3.490 15.703 1.00 10.41 82 LYS A CA 1
ATOM 650 C C . LYS A 1 82 ? 38.697 2.209 15.299 1.00 8.31 82 LYS A C 1
ATOM 651 O O . LYS A 1 82 ? 39.150 1.551 14.333 1.00 8.66 82 LYS A O 1
ATOM 657 N N . ALA A 1 83 ? 37.700 1.752 16.070 1.00 7.99 83 ALA A N 1
ATOM 658 C CA . ALA A 1 83 ? 36.960 0.539 15.741 1.00 7.25 83 ALA A CA 1
ATOM 659 C C . ALA A 1 83 ? 35.517 0.858 15.476 1.00 7.12 83 ALA A C 1
ATOM 660 O O . ALA A 1 83 ? 34.872 1.543 16.326 1.00 8.69 83 ALA A O 1
ATOM 662 N N . GLY A 1 84 ? 34.939 0.212 14.475 1.00 7.90 84 GLY A N 1
ATOM 663 C CA . GLY A 1 84 ? 33.496 0.393 14.170 1.00 8.14 84 GLY A CA 1
ATOM 664 C C . GLY A 1 84 ? 32.701 -0.690 14.863 1.00 9.09 84 GLY A C 1
ATOM 665 O O . GLY A 1 84 ? 33.051 -1.859 14.784 1.00 10.52 84 GLY A O 1
ATOM 666 N N . HIS A 1 85 ? 31.636 -0.307 15.556 1.00 6.95 85 HIS A N 1
ATOM 667 C CA . HIS A 1 85 ? 30.696 -1.265 16.201 1.00 6.31 85 HIS A CA 1
ATOM 668 C C . HIS A 1 85 ? 29.391 -1.258 15.406 1.00 6.46 85 HIS A C 1
ATOM 669 O O . HIS A 1 85 ? 28.632 -0.254 15.474 1.00 7.16 85 HIS A O 1
ATOM 676 N N . ILE A 1 86 ? 29.136 -2.277 14.592 1.00 6.73 86 ILE A N 1
ATOM 677 C CA . ILE A 1 86 ? 27.897 -2.353 13.773 1.00 6.49 86 ILE A CA 1
ATOM 678 C C . ILE A 1 86 ? 26.839 -2.937 14.738 1.00 6.58 86 ILE A C 1
ATOM 679 O O . ILE A 1 86 ? 27.048 -3.909 15.512 1.00 9.08 86 ILE A O 1
ATOM 684 N N . GLU A 1 87 ? 25.708 -2.251 14.725 1.00 6.66 87 GLU A N 1
ATOM 685 C CA . GLU A 1 87 ? 24.552 -2.499 15.644 1.00 6.25 87 GLU A CA 1
ATOM 686 C C . GLU A 1 87 ? 23.223 -2.443 14.909 1.00 8.27 87 GLU A C 1
ATOM 687 O O . GLU A 1 87 ? 23.122 -1.821 13.832 1.00 7.27 87 GLU A O 1
ATOM 693 N N . ASP A 1 88 ? 22.194 -3.053 15.480 1.00 7.07 88 ASP A N 1
ATOM 694 C CA . ASP A 1 88 ? 20.804 -2.783 15.087 1.00 7.21 88 ASP A CA 1
ATOM 695 C C . ASP A 1 88 ? 20.540 -3.052 13.616 1.00 7.58 88 ASP A C 1
ATOM 696 O O . ASP A 1 88 ? 19.886 -2.271 12.898 1.00 8.96 88 ASP A O 1
ATOM 701 N N . VAL A 1 89 ? 21.129 -4.154 13.151 1.00 8.38 89 VAL A N 1
ATOM 702 C CA . VAL A 1 89 ? 20.910 -4.660 11.758 1.00 8.23 89 VAL A CA 1
ATOM 703 C C . VAL A 1 89 ? 19.640 -5.496 11.667 1.00 8.08 89 VAL A C 1
ATOM 704 O O . VAL A 1 89 ? 19.457 -6.449 12.395 1.00 10.90 89 VAL A O 1
ATOM 708 N N . VAL A 1 90 ? 18.702 -5.064 10.804 1.00 8.29 90 VAL A N 1
ATOM 709 C CA . VAL A 1 90 ? 17.420 -5.820 10.707 1.00 10.11 90 VAL A CA 1
ATOM 710 C C . VAL A 1 90 ? 16.868 -5.602 9.308 1.00 10.05 90 VAL A C 1
ATOM 711 O O . VAL A 1 90 ? 17.007 -4.533 8.722 1.00 8.42 90 VAL A O 1
ATOM 715 N N . VAL A 1 91 ? 16.372 -6.697 8.727 1.00 10.60 91 VAL A N 1
ATOM 716 C CA . VAL A 1 91 ? 15.685 -6.676 7.432 1.00 10.18 91 VAL A CA 1
ATOM 717 C C . VAL A 1 91 ? 14.253 -7.071 7.657 1.00 10.23 91 VAL A C 1
ATOM 718 O O . VAL A 1 91 ? 13.986 -8.058 8.361 1.00 12.75 91 VAL A O 1
ATOM 722 N N . ASP A 1 92 ? 13.310 -6.319 7.086 1.00 10.53 92 ASP A N 1
ATOM 723 C CA . ASP A 1 92 ? 11.873 -6.683 7.168 1.00 12.37 92 ASP A CA 1
ATOM 724 C C . ASP A 1 92 ? 11.704 -8.140 6.672 1.00 14.43 92 ASP A C 1
ATOM 725 O O . ASP A 1 92 ? 12.248 -8.481 5.619 1.00 14.70 92 ASP A O 1
ATOM 730 N N . SER A 1 93 ? 10.948 -8.917 7.430 1.00 15.26 93 SER A N 1
ATOM 731 C CA A SER A 1 93 ? 10.683 -10.326 7.123 0.21 17.80 93 SER A CA 1
ATOM 732 C CA B SER A 1 93 ? 10.733 -10.337 7.129 0.79 18.08 93 SER A CA 1
ATOM 733 C C . SER A 1 93 ? 10.150 -10.490 5.699 1.00 18.97 93 SER A C 1
ATOM 734 O O . SER A 1 93 ? 10.501 -11.467 5.000 1.00 21.69 93 SER A O 1
ATOM 739 N N . ARG A 1 94 ? 9.345 -9.530 5.262 1.00 20.88 94 ARG A N 1
ATOM 740 C CA . ARG A 1 94 ? 8.787 -9.555 3.886 1.00 23.85 94 ARG A CA 1
ATOM 741 C C . ARG A 1 94 ? 9.892 -9.565 2.828 1.00 24.01 94 ARG A C 1
ATOM 742 O O . ARG A 1 94 ? 9.701 -10.022 1.676 1.00 25.22 94 ARG A O 1
ATOM 750 N N . PHE A 1 95 ? 11.023 -8.957 3.135 1.00 20.22 95 PHE A N 1
ATOM 751 C CA . PHE A 1 95 ? 12.042 -8.703 2.136 1.00 21.67 95 PHE A CA 1
ATOM 752 C C . PHE A 1 95 ? 13.267 -9.537 2.397 1.00 21.81 95 PHE A C 1
ATOM 753 O O . PHE A 1 95 ? 14.352 -9.172 1.977 1.00 21.91 95 PHE A O 1
ATOM 761 N N . ARG A 1 96 ? 13.140 -10.636 3.133 1.00 22.53 96 ARG A N 1
ATOM 762 C CA . ARG A 1 96 ? 14.316 -11.477 3.375 1.00 25.32 96 ARG A CA 1
ATOM 763 C C . ARG A 1 96 ? 14.639 -12.254 2.076 1.00 25.74 96 ARG A C 1
ATOM 764 O O . ARG A 1 96 ? 13.763 -12.393 1.237 1.00 26.66 96 ARG A O 1
ATOM 772 N N . GLY A 1 97 ? 15.901 -12.573 1.849 1.00 25.03 97 GLY A N 1
ATOM 773 C CA . GLY A 1 97 ? 16.262 -13.239 0.550 1.00 25.07 97 GLY A CA 1
ATOM 774 C C . GLY A 1 97 ? 16.550 -12.278 -0.614 1.00 24.67 97 GLY A C 1
ATOM 775 O O . GLY A 1 97 ? 16.870 -12.725 -1.748 1.00 25.00 97 GLY A O 1
ATOM 776 N N . LYS A 1 98 ? 16.409 -10.966 -0.377 1.00 21.73 98 LYS A N 1
ATOM 777 C CA . LYS A 1 98 ? 16.662 -9.921 -1.399 1.00 21.06 98 LYS A CA 1
ATOM 778 C C . LYS A 1 98 ? 18.055 -9.233 -1.283 1.00 19.98 98 LYS A C 1
ATOM 779 O O . LYS A 1 98 ? 18.325 -8.197 -1.910 1.00 22.04 98 LYS A O 1
ATOM 785 N N A GLN A 1 99 ? 18.887 -9.866 -0.454 0.50 19.66 99 GLN A N 1
ATOM 786 N N B GLN A 1 99 ? 18.976 -9.854 -0.539 0.50 19.80 99 GLN A N 1
ATOM 787 C CA A GLN A 1 99 ? 20.238 -9.471 -0.237 0.50 18.94 99 GLN A CA 1
ATOM 788 C CA B GLN A 1 99 ? 20.331 -9.349 -0.356 0.50 19.58 99 GLN A CA 1
ATOM 789 C C A GLN A 1 99 ? 20.382 -8.053 0.355 0.50 17.01 99 GLN A C 1
ATOM 790 C C B GLN A 1 99 ? 20.430 -8.023 0.405 0.50 17.30 99 GLN A C 1
ATOM 791 O O A GLN A 1 99 ? 21.407 -7.370 0.226 0.50 18.35 99 GLN A O 1
ATOM 792 O O B GLN A 1 99 ? 21.489 -7.360 0.422 0.50 18.10 99 GLN A O 1
ATOM 803 N N . LEU A 1 100 ? 19.357 -7.627 1.086 1.00 15.80 100 LEU A N 1
ATOM 804 C CA . LEU A 1 100 ? 19.413 -6.302 1.682 1.00 13.42 100 LEU A CA 1
ATOM 805 C C . LEU A 1 100 ? 20.351 -6.222 2.889 1.00 12.18 100 LEU A C 1
ATOM 806 O O . LEU A 1 100 ? 21.013 -5.200 3.102 1.00 11.90 100 LEU A O 1
ATOM 811 N N . GLY A 1 101 ? 20.389 -7.288 3.696 1.00 12.67 101 GLY A N 1
ATOM 812 C CA . GLY A 1 101 ? 21.261 -7.165 4.844 1.00 11.31 101 GLY A CA 1
ATOM 813 C C . GLY A 1 101 ? 22.717 -7.087 4.482 1.00 11.31 101 GLY A C 1
ATOM 814 O O . GLY A 1 101 ? 23.449 -6.295 5.069 1.00 10.43 101 GLY A O 1
ATOM 815 N N . LYS A 1 102 ? 23.132 -7.799 3.403 1.00 11.52 102 LYS A N 1
ATOM 816 C CA . LYS A 1 102 ? 24.530 -7.678 2.951 1.00 12.70 102 LYS A CA 1
ATOM 817 C C . LYS A 1 102 ? 24.811 -6.232 2.510 1.00 10.05 102 LYS A C 1
ATOM 818 O O . LYS A 1 102 ? 25.902 -5.674 2.735 1.00 10.56 102 LYS A O 1
ATOM 824 N N . LYS A 1 103 ? 23.854 -5.646 1.779 1.00 10.51 103 LYS A N 1
ATOM 825 C CA . LYS A 1 103 ? 24.036 -4.265 1.308 1.00 12.12 103 LYS A CA 1
ATOM 826 C C . LYS A 1 103 ? 24.224 -3.287 2.490 1.00 9.76 103 LYS A C 1
ATOM 827 O O . LYS A 1 103 ? 25.045 -2.348 2.427 1.00 10.56 103 LYS A O 1
ATOM 833 N N . VAL A 1 104 ? 23.408 -3.476 3.532 1.00 9.24 104 VAL A N 1
ATOM 834 C CA . VAL A 1 104 ? 23.541 -2.640 4.731 1.00 9.95 104 VAL A CA 1
ATOM 835 C C . VAL A 1 104 ? 24.903 -2.822 5.363 1.00 9.01 104 VAL A C 1
ATOM 836 O O . VAL A 1 104 ? 25.584 -1.836 5.626 1.00 8.42 104 VAL A O 1
ATOM 840 N N . VAL A 1 105 ? 25.316 -4.083 5.542 1.00 9.46 105 VAL A N 1
ATOM 841 C CA . VAL A 1 105 ? 26.573 -4.302 6.233 1.00 9.88 105 VAL A CA 1
ATOM 842 C C . VAL A 1 105 ? 27.736 -3.757 5.428 1.00 8.18 105 VAL A C 1
ATOM 843 O O . VAL A 1 105 ? 28.680 -3.169 5.991 1.00 9.54 105 VAL A O 1
ATOM 847 N N . GLU A 1 106 ? 27.679 -3.971 4.098 1.00 10.88 106 GLU A N 1
ATOM 848 C CA . GLU A 1 106 ? 28.769 -3.452 3.298 1.00 11.60 106 GLU A CA 1
ATOM 849 C C . GLU A 1 106 ? 28.823 -1.948 3.299 1.00 11.39 106 GLU A C 1
ATOM 850 O O . GLU A 1 106 ? 29.913 -1.377 3.306 1.00 10.91 106 GLU A O 1
ATOM 856 N N . PHE A 1 107 ? 27.664 -1.278 3.293 1.00 10.61 107 PHE A N 1
ATOM 857 C CA . PHE A 1 107 ? 27.674 0.190 3.379 1.00 9.69 107 PHE A CA 1
ATOM 858 C C . PHE A 1 107 ? 28.396 0.670 4.668 1.00 9.23 107 PHE A C 1
ATOM 859 O O . PHE A 1 107 ? 29.196 1.616 4.632 1.00 9.73 107 PHE A O 1
ATOM 867 N N . LEU A 1 108 ? 28.047 0.025 5.807 1.00 9.92 108 LEU A N 1
ATOM 868 C CA . LEU A 1 108 ? 28.695 0.421 7.032 1.00 9.14 108 LEU A CA 1
ATOM 869 C C . LEU A 1 108 ? 30.165 0.044 7.080 1.00 8.99 108 LEU A C 1
ATOM 870 O O . LEU A 1 108 ? 30.929 0.844 7.644 1.00 9.13 108 LEU A O 1
ATOM 875 N N . MET A 1 109 ? 30.541 -1.092 6.505 1.00 9.16 109 MET A N 1
ATOM 876 C CA . MET A 1 109 ? 31.987 -1.427 6.465 1.00 11.54 109 MET A CA 1
ATOM 877 C C . MET A 1 109 ? 32.714 -0.434 5.582 1.00 12.02 109 MET A C 1
ATOM 878 O O . MET A 1 109 ? 33.797 0.059 5.951 1.00 10.77 109 MET A O 1
ATOM 883 N N . ASP A 1 110 ? 32.091 -0.061 4.480 1.00 11.36 110 ASP A N 1
ATOM 884 C CA . ASP A 1 110 ? 32.749 0.913 3.578 1.00 11.96 110 ASP A CA 1
ATOM 885 C C . ASP A 1 110 ? 32.977 2.254 4.297 1.00 10.87 110 ASP A C 1
ATOM 886 O O . ASP A 1 110 ? 34.025 2.894 4.253 1.00 12.07 110 ASP A O 1
ATOM 891 N N . HIS A 1 111 ? 31.990 2.708 5.077 1.00 10.35 111 HIS A N 1
ATOM 892 C CA . HIS A 1 111 ? 32.133 3.910 5.836 1.00 10.21 111 HIS A CA 1
ATOM 893 C C . HIS A 1 111 ? 33.302 3.784 6.860 1.00 9.69 111 HIS A C 1
ATOM 894 O O . HIS A 1 111 ? 34.162 4.685 6.972 1.00 11.16 111 HIS A O 1
ATOM 901 N N . CYS A 1 112 ? 33.342 2.685 7.580 1.00 10.23 112 CYS A N 1
ATOM 902 C CA . CYS A 1 112 ? 34.383 2.565 8.577 1.00 11.30 112 CYS A CA 1
ATOM 903 C C . CYS A 1 112 ? 35.771 2.471 7.917 1.00 11.30 112 CYS A C 1
ATOM 904 O O . CYS A 1 112 ? 36.708 3.051 8.476 1.00 10.58 112 CYS A O 1
ATOM 907 N N . LYS A 1 113 ? 35.909 1.794 6.773 1.00 12.33 113 LYS A N 1
ATOM 908 C CA . LYS A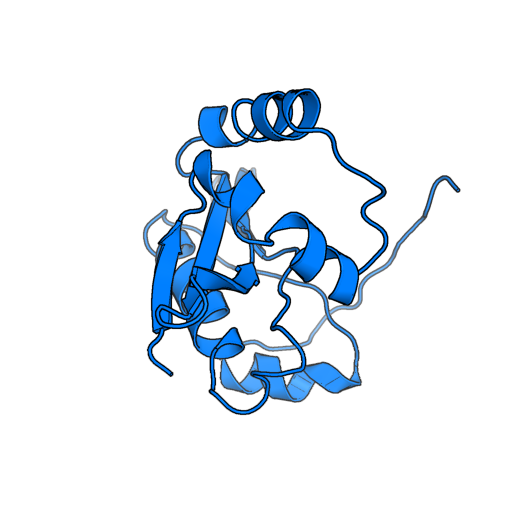 1 113 ? 37.216 1.687 6.107 1.00 12.12 113 LYS A CA 1
ATOM 909 C C . LYS A 1 113 ? 37.619 3.089 5.696 1.00 12.09 113 LYS A C 1
ATOM 910 O O . LYS A 1 113 ? 38.794 3.525 5.924 1.00 13.97 113 LYS A O 1
ATOM 916 N N . SER A 1 114 ? 36.674 3.858 5.146 1.00 12.89 114 SER A N 1
ATOM 917 C CA A SER A 1 114 ? 36.933 5.235 4.738 0.31 13.05 114 SER A CA 1
ATOM 918 C CA B SER A 1 114 ? 36.944 5.223 4.725 0.69 13.69 114 SER A CA 1
ATOM 919 C C . SER A 1 114 ? 37.319 6.180 5.875 1.00 12.97 114 SER A C 1
ATOM 920 O O . SER A 1 114 ? 38.096 7.110 5.685 1.00 16.52 114 SER A O 1
ATOM 925 N N . MET A 1 115 ? 36.798 5.930 7.072 1.00 11.43 115 MET A N 1
ATOM 926 C CA . MET A 1 115 ? 37.149 6.711 8.244 1.00 11.47 115 MET A CA 1
ATOM 927 C C . MET A 1 115 ? 38.455 6.295 8.904 1.00 12.52 115 MET A C 1
ATOM 928 O O . MET A 1 115 ? 38.812 6.843 9.955 1.00 14.93 115 MET A O 1
ATOM 933 N N . GLY A 1 116 ? 39.099 5.290 8.338 1.00 11.43 116 GLY A N 1
ATOM 934 C CA . GLY A 1 116 ? 40.371 4.832 8.870 1.00 11.20 116 GLY A CA 1
ATOM 935 C C . GLY A 1 116 ? 40.264 3.919 10.067 1.00 11.34 116 GLY A C 1
ATOM 936 O O . GLY A 1 116 ? 41.217 3.776 10.814 1.00 11.97 116 GLY A O 1
ATOM 937 N N . CYS A 1 117 ? 39.160 3.205 10.182 1.00 11.36 117 CYS A N 1
ATOM 938 C CA . CYS A 1 117 ? 39.051 2.245 11.314 1.00 10.62 117 CYS A CA 1
ATOM 939 C C . CYS A 1 117 ? 39.966 1.027 11.006 1.00 10.46 117 CYS A C 1
ATOM 940 O O . CYS A 1 117 ? 40.185 0.660 9.790 1.00 11.14 117 CYS A O 1
ATOM 943 N N . TYR A 1 118 ? 40.489 0.368 12.043 1.00 8.67 118 TYR A N 1
ATOM 944 C CA . TYR A 1 118 ? 41.326 -0.840 11.765 1.00 9.04 118 TYR A CA 1
ATOM 945 C C . TYR A 1 118 ? 40.470 -2.134 11.753 1.00 10.48 118 TYR A C 1
ATOM 946 O O . TYR A 1 118 ? 40.935 -3.167 11.262 1.00 11.02 118 TYR A O 1
ATOM 955 N N . LYS A 1 119 ? 39.221 -2.053 12.292 1.00 7.68 119 LYS A N 1
ATOM 956 C CA . LYS A 1 119 ? 38.342 -3.178 12.301 1.00 8.10 119 LYS A CA 1
ATOM 957 C C . LYS A 1 119 ? 36.913 -2.702 12.441 1.00 7.63 119 LYS A C 1
ATOM 958 O O . LYS A 1 119 ? 36.641 -1.563 12.850 1.00 9.25 119 LYS A O 1
ATOM 964 N N . VAL A 1 120 ? 36.014 -3.656 12.151 1.00 8.47 120 VAL A N 1
ATOM 965 C CA . VAL A 1 120 ? 34.584 -3.527 12.486 1.00 8.58 120 VAL A CA 1
ATOM 966 C C . VAL A 1 120 ? 34.149 -4.797 13.159 1.00 9.23 120 VAL A C 1
ATOM 967 O O . VAL A 1 120 ? 34.594 -5.869 12.782 1.00 9.52 120 VAL A O 1
ATOM 971 N N . ILE A 1 121 ? 33.327 -4.655 14.181 1.00 6.88 121 ILE A N 1
ATOM 972 C CA . ILE A 1 121 ? 32.748 -5.770 14.891 1.00 7.88 121 ILE A CA 1
ATOM 973 C C . ILE A 1 121 ? 31.287 -5.668 15.063 1.00 8.14 121 ILE A C 1
ATOM 974 O O . ILE A 1 121 ? 30.734 -4.574 15.038 1.00 9.14 121 ILE A O 1
ATOM 979 N N . LEU A 1 122 ? 30.689 -6.820 15.274 1.00 8.85 122 LEU A N 1
ATOM 980 C CA . LEU A 1 122 ? 29.229 -6.850 15.582 1.00 8.56 122 LEU A CA 1
ATOM 981 C C . LEU A 1 122 ? 28.962 -8.140 16.310 1.00 9.07 122 LEU A C 1
ATOM 982 O O . LEU A 1 122 ? 29.823 -9.031 16.386 1.00 9.77 122 LEU A O 1
ATOM 987 N N . ASP A 1 123 ? 27.793 -8.233 16.919 1.00 8.04 123 ASP A N 1
ATOM 988 C CA . ASP A 1 123 ? 27.353 -9.498 17.567 1.00 9.37 123 ASP A CA 1
ATOM 989 C C . ASP A 1 123 ? 26.111 -10.034 16.878 1.00 9.71 123 ASP A C 1
ATOM 990 O O . ASP A 1 123 ? 25.272 -9.271 16.375 1.00 12.06 123 ASP A O 1
ATOM 995 N N . CYS A 1 124 ? 26.031 -11.371 16.857 1.00 9.57 124 CYS A N 1
ATOM 996 C CA . CYS A 1 124 ? 24.897 -12.053 16.197 1.00 9.36 124 CYS A CA 1
ATOM 997 C C . CYS A 1 124 ? 24.615 -13.360 16.850 1.00 10.92 124 CYS A C 1
ATOM 998 O O . CYS A 1 124 ? 25.409 -13.842 17.663 1.00 11.80 124 CYS A O 1
ATOM 1001 N N . SER A 1 125 ? 23.487 -13.970 16.481 1.00 11.55 125 SER A N 1
ATOM 1002 C CA . SER A 1 125 ? 23.241 -15.339 16.911 1.00 10.81 125 SER A CA 1
ATOM 1003 C C . SER A 1 125 ? 24.205 -16.294 16.258 1.00 11.07 125 SER A C 1
ATOM 1004 O O . SER A 1 125 ? 24.711 -16.066 15.150 1.00 12.35 125 SER A O 1
ATOM 1007 N N . VAL A 1 126 ? 24.426 -17.421 16.916 1.00 13.35 126 VAL A N 1
ATOM 1008 C CA . VAL A 1 126 ? 25.165 -18.502 16.309 1.00 14.22 126 VAL A CA 1
ATOM 1009 C C . VAL A 1 126 ? 24.606 -18.830 14.928 1.00 13.79 126 VAL A C 1
ATOM 1010 O O . VAL A 1 126 ? 25.420 -19.034 13.985 1.00 17.06 126 VAL A O 1
ATOM 1014 N N . GLU A 1 127 ? 23.283 -18.850 14.774 1.00 16.31 127 GLU A N 1
ATOM 1015 C CA . GLU A 1 127 ? 22.682 -19.185 13.453 1.00 18.02 127 GLU A CA 1
ATOM 1016 C C . GLU A 1 127 ? 23.067 -18.250 12.318 1.00 17.39 127 GLU A C 1
ATOM 1017 O O . GLU A 1 127 ? 23.023 -18.622 11.150 1.00 18.88 127 GLU A O 1
ATOM 1023 N N . ASN A 1 128 ? 23.376 -17.004 12.651 1.00 14.78 128 ASN A N 1
ATOM 1024 C CA . ASN A 1 128 ? 23.707 -15.978 11.640 1.00 14.30 128 ASN A CA 1
ATOM 1025 C C . ASN A 1 128 ? 25.218 -15.842 11.370 1.00 13.01 128 ASN A C 1
ATOM 1026 O O . ASN A 1 128 ? 25.592 -14.981 10.573 1.00 13.60 128 ASN A O 1
ATOM 1031 N N . LYS A 1 129 ? 26.086 -16.663 11.996 1.00 13.03 129 LYS A N 1
ATOM 1032 C CA . LYS A 1 129 ? 27.507 -16.684 11.730 1.00 13.71 129 LYS A CA 1
ATOM 1033 C C . LYS A 1 129 ? 27.741 -16.773 10.215 1.00 12.91 129 LYS A C 1
ATOM 1034 O O . LYS A 1 129 ? 28.517 -15.988 9.683 1.00 13.67 129 LYS A O 1
ATOM 1040 N N . VAL A 1 130 ? 27.076 -17.724 9.537 1.00 14.84 130 VAL A N 1
ATOM 1041 C CA . VAL A 1 130 ? 27.436 -17.950 8.152 1.00 15.32 130 VAL A CA 1
ATOM 1042 C C . VAL A 1 130 ? 27.064 -16.746 7.278 1.00 15.69 130 VAL A C 1
ATOM 1043 O O . VAL A 1 130 ? 27.800 -16.454 6.353 1.00 17.31 130 VAL A O 1
ATOM 1047 N N . PHE A 1 131 ? 25.975 -16.040 7.581 1.00 13.00 131 PHE A N 1
ATOM 1048 C CA . PHE A 1 131 ? 25.628 -14.822 6.899 1.00 13.34 131 PHE A CA 1
ATOM 1049 C C . PHE A 1 131 ? 26.763 -13.804 6.924 1.00 13.68 131 PHE A C 1
ATOM 1050 O O . PHE A 1 131 ? 27.167 -13.236 5.913 1.00 13.29 131 PHE A O 1
ATOM 1058 N N . TYR A 1 132 ? 27.265 -13.547 8.131 1.00 12.74 132 TYR A N 1
ATOM 1059 C CA . TYR A 1 132 ? 28.311 -12.565 8.261 1.00 11.73 132 TYR A CA 1
ATOM 1060 C C . TYR A 1 132 ? 29.636 -13.052 7.717 1.00 12.39 132 TYR A C 1
ATOM 1061 O O . TYR A 1 132 ? 30.435 -12.226 7.299 1.00 13.30 132 TYR A O 1
ATOM 1070 N N . GLU A 1 133 ? 29.875 -14.360 7.727 1.00 12.83 133 GLU A N 1
ATOM 1071 C CA . GLU A 1 133 ? 31.080 -14.849 7.010 1.00 15.58 133 GLU A CA 1
ATOM 1072 C C . GLU A 1 133 ? 31.042 -14.482 5.521 1.00 17.71 133 GLU A C 1
ATOM 1073 O O . GLU A 1 133 ? 32.110 -14.220 4.916 1.00 18.21 133 GLU A O 1
ATOM 1079 N N . LYS A 1 134 ? 29.840 -14.450 4.961 1.00 17.55 134 LYS A N 1
ATOM 1080 C CA . LYS A 1 134 ? 29.673 -14.043 3.563 1.00 19.47 134 LYS A CA 1
ATOM 1081 C C . LYS A 1 134 ? 29.991 -12.606 3.306 1.00 19.21 134 LYS A C 1
ATOM 1082 O O . LYS A 1 134 ? 30.224 -12.257 2.155 1.00 20.60 134 LYS A O 1
ATOM 1088 N N . CYS A 1 135 ? 30.065 -11.786 4.379 1.00 15.43 135 CYS A N 1
ATOM 1089 C CA . CYS A 1 135 ? 30.403 -10.329 4.352 1.00 16.04 135 CYS A CA 1
ATOM 1090 C C . CYS A 1 135 ? 31.859 -10.159 4.698 1.00 15.59 135 CYS A C 1
ATOM 1091 O O . CYS A 1 135 ? 32.313 -9.001 4.844 1.00 17.58 135 CYS A O 1
ATOM 1094 N N . GLY A 1 136 ? 32.635 -11.252 4.792 1.00 13.81 136 GLY A N 1
ATOM 1095 C CA . GLY A 1 136 ? 34.078 -11.207 5.030 1.00 14.57 136 GLY A CA 1
ATOM 1096 C C . GLY A 1 136 ? 34.464 -11.227 6.498 1.00 13.30 136 GLY A C 1
ATOM 1097 O O . GLY A 1 136 ? 35.635 -10.941 6.873 1.00 14.81 136 GLY A O 1
ATOM 1098 N N . MET A 1 137 ? 33.495 -11.543 7.356 1.00 11.75 137 MET A N 1
ATOM 1099 C CA . MET A 1 137 ? 33.814 -11.517 8.827 1.00 10.83 137 MET A CA 1
ATOM 1100 C C . MET A 1 137 ? 34.119 -12.930 9.349 1.00 11.09 137 MET A C 1
ATOM 1101 O O . MET A 1 137 ? 33.827 -13.978 8.698 1.00 12.62 137 MET A O 1
ATOM 1106 N N . SER A 1 138 ? 34.702 -12.957 10.550 1.00 9.56 138 SER A N 1
ATOM 1107 C CA . SER A 1 138 ? 35.139 -14.164 11.206 1.00 10.91 138 SER A CA 1
ATOM 1108 C C . SER A 1 138 ? 34.660 -14.154 12.629 1.00 9.65 138 SER A C 1
ATOM 1109 O O . SER A 1 138 ? 34.565 -13.086 13.267 1.00 11.02 138 SER A O 1
ATOM 1112 N N . ASN A 1 139 ? 34.388 -15.322 13.181 1.00 11.16 139 ASN A N 1
ATOM 1113 C CA . ASN A 1 139 ? 33.961 -15.429 14.574 1.00 10.31 139 ASN A CA 1
ATOM 1114 C C . ASN A 1 139 ? 35.086 -15.990 15.452 1.00 10.46 139 ASN A C 1
ATOM 1115 O O . ASN A 1 139 ? 35.381 -17.189 15.369 1.00 13.43 139 ASN A O 1
ATOM 1120 N N . LYS A 1 140 ? 35.655 -15.178 16.337 1.00 11.41 140 LYS A N 1
ATOM 1121 C CA . LYS A 1 140 ? 36.701 -15.662 17.211 1.00 12.42 140 LYS A CA 1
ATOM 1122 C C . LYS A 1 140 ? 36.521 -15.310 18.648 1.00 13.87 140 LYS A C 1
ATOM 1123 O O . LYS A 1 140 ? 37.423 -15.574 19.469 1.00 18.27 140 LYS A O 1
ATOM 1129 N N . SER A 1 141 ? 35.455 -14.599 19.009 1.00 11.02 141 SER A N 1
ATOM 1130 C CA . SER A 1 141 ? 35.144 -14.245 20.373 1.00 10.96 141 SER A CA 1
ATOM 1131 C C . SER A 1 141 ? 33.641 -14.384 20.546 1.00 9.97 141 SER A C 1
ATOM 1132 O O . SER A 1 141 ? 32.882 -14.555 19.591 1.00 9.65 141 SER A O 1
ATOM 1135 N N . ILE A 1 142 ? 33.221 -14.368 21.808 1.00 8.91 142 ILE A N 1
ATOM 1136 C CA . ILE A 1 142 ? 31.803 -14.393 22.216 1.00 8.29 142 ILE A CA 1
ATOM 1137 C C . ILE A 1 142 ? 31.348 -13.139 22.897 1.00 9.21 142 ILE A C 1
ATOM 1138 O O . ILE A 1 142 ? 32.159 -12.340 23.360 1.00 9.17 142 ILE A O 1
ATOM 1143 N N . GLN A 1 143 ? 30.038 -12.906 22.896 1.00 7.42 143 GLN A N 1
ATOM 1144 C CA . GLN A 1 143 ? 29.467 -11.747 23.527 1.00 7.28 143 GLN A CA 1
ATOM 1145 C C . GLN A 1 143 ? 29.025 -12.129 24.920 1.00 8.00 143 GLN A C 1
ATOM 1146 O O . GLN A 1 143 ? 28.365 -13.179 25.116 1.00 10.05 143 GLN A O 1
ATOM 1152 N N . MET A 1 144 ? 29.328 -11.265 25.885 1.00 7.06 144 MET A N 1
ATOM 1153 C CA . MET A 1 144 ? 28.707 -11.343 27.218 1.00 7.13 144 MET A CA 1
ATOM 1154 C C . MET A 1 144 ? 27.802 -10.121 27.401 1.00 9.31 144 MET A C 1
ATOM 1155 O O . MET A 1 144 ? 28.103 -9.034 26.918 1.00 9.98 144 MET A O 1
ATOM 1160 N N . SER A 1 145 ? 26.686 -10.310 28.103 1.00 10.39 145 SER A N 1
ATOM 1161 C CA . SER A 1 145 ? 25.766 -9.215 28.313 1.00 9.61 145 SER A CA 1
ATOM 1162 C C . SER A 1 145 ? 25.188 -9.225 29.729 1.00 9.64 145 SER A C 1
ATOM 1163 O O . SER A 1 145 ? 25.066 -10.285 30.356 1.00 11.55 145 SER A O 1
ATOM 1166 N N . LYS A 1 146 ? 24.840 -8.051 30.184 1.00 9.23 146 LYS A N 1
ATOM 1167 C CA . LYS A 1 146 ? 24.094 -7.888 31.475 1.00 8.87 146 LYS A CA 1
ATOM 1168 C C . LYS A 1 146 ? 23.033 -6.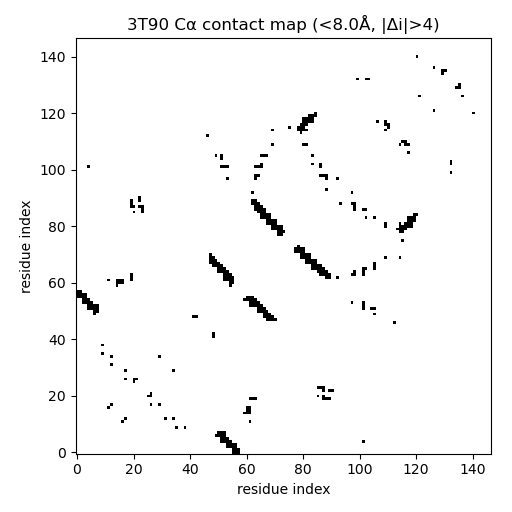847 31.209 1.00 9.64 146 LYS A C 1
ATOM 1169 O O . LYS A 1 146 ? 23.333 -5.735 30.839 1.00 9.04 146 LYS A O 1
ATOM 1175 N N . TYR A 1 147 ? 21.769 -7.230 31.403 1.00 9.49 147 TYR A N 1
ATOM 1176 C CA . TYR A 1 147 ? 20.657 -6.320 31.322 1.00 8.94 147 TYR A CA 1
ATOM 1177 C C . TYR A 1 147 ? 20.296 -5.840 32.725 1.00 11.81 147 TYR A C 1
ATOM 1178 O O . TYR A 1 147 ? 20.239 -6.634 33.672 1.00 14.21 147 TYR A O 1
ATOM 1187 N N . PHE A 1 148 ? 19.925 -4.581 32.798 1.00 12.13 148 PHE A N 1
ATOM 1188 C CA . PHE A 1 148 ? 19.498 -3.916 34.033 1.00 15.91 148 PHE A CA 1
ATOM 1189 C C . PHE A 1 148 ? 17.955 -3.959 34.067 1.00 20.40 148 PHE A C 1
ATOM 1190 O O . PHE A 1 148 ? 17.336 -2.977 34.446 1.00 25.29 148 PHE A O 1
ATOM 1198 N N . ASP A 1 149 ? 17.371 -5.107 33.768 1.00 22.71 149 ASP A N 1
ATOM 1199 C CA . ASP A 1 149 ? 15.917 -5.220 33.696 1.00 26.54 149 ASP A CA 1
ATOM 1200 C C . ASP A 1 149 ? 15.408 -5.177 35.112 1.00 29.48 149 ASP A C 1
ATOM 1201 O O . ASP A 1 149 ? 14.208 -4.855 35.354 1.00 32.13 149 ASP A O 1
#

Solvent-accessible surface area: 9814 Å² total; per-residue (Å²): 134,73,50,128,74,62,101,18,81,74,46,1,60,169,35,8,12,32,122,5,33,42,78,88,89,138,50,48,119,58,76,87,138,77,12,49,113,120,22,94,71,35,140,84,125,42,81,33,37,8,21,0,0,1,24,2,80,109,58,20,80,3,0,0,1,0,11,0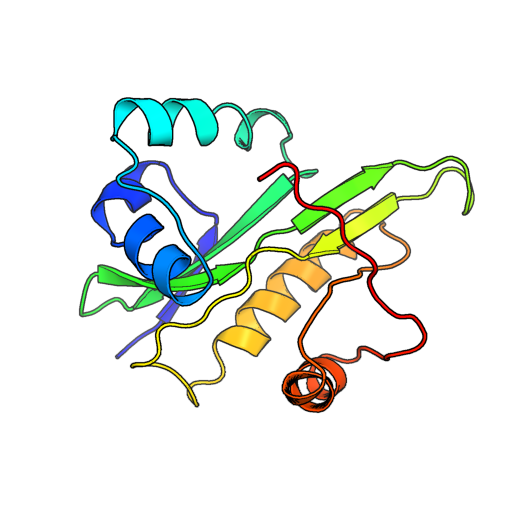,84,12,58,136,56,186,113,158,153,91,13,47,0,0,44,3,86,70,29,11,21,7,68,162,8,132,69,95,119,3,8,78,105,1,0,65,48,0,34,88,27,3,163,98,48,55,21,64,84,31,68,34,87,61,53,133,149,72,86,83,77,25,70,127,16,72,32,87,84,181,93,149,110,160,78,166,169,186,169